Protein AF-A0A7W0HCZ6-F1 (afdb_monomer)

Structure (mmCIF, N/CA/C/O backbone):
data_AF-A0A7W0HCZ6-F1
#
_entry.id   AF-A0A7W0HCZ6-F1
#
loop_
_atom_site.group_PDB
_atom_site.id
_atom_site.type_symbol
_atom_site.label_atom_id
_atom_site.label_alt_id
_atom_site.label_comp_id
_atom_site.label_asym_id
_atom_site.label_entity_id
_atom_site.label_seq_id
_atom_site.pdbx_PDB_ins_code
_atom_site.Cartn_x
_atom_site.Cartn_y
_atom_site.Cartn_z
_atom_site.occupancy
_atom_site.B_iso_or_equiv
_atom_site.auth_seq_id
_atom_site.auth_comp_id
_atom_site.auth_asym_id
_atom_site.auth_atom_id
_atom_site.pdbx_PDB_model_num
ATOM 1 N N . MET A 1 1 ? 17.321 9.502 -27.040 1.00 42.31 1 MET A N 1
ATOM 2 C CA . MET A 1 1 ? 17.588 8.044 -27.118 1.00 42.31 1 MET A CA 1
ATOM 3 C C . MET A 1 1 ? 19.098 7.776 -27.078 1.00 42.31 1 MET A C 1
ATOM 5 O O . MET A 1 1 ? 19.641 7.247 -28.035 1.00 42.31 1 MET A O 1
ATOM 9 N N . SER A 1 2 ? 19.790 8.183 -26.001 1.00 40.88 2 SER A N 1
ATOM 10 C CA . SER A 1 2 ? 21.242 7.967 -25.818 1.00 40.88 2 SER A CA 1
ATOM 11 C C . SER A 1 2 ? 21.683 8.283 -24.376 1.00 40.88 2 SER A C 1
ATOM 13 O O . SER A 1 2 ? 22.538 9.139 -24.172 1.00 40.88 2 SER A O 1
ATOM 15 N N . SER A 1 3 ? 21.059 7.674 -23.358 1.00 39.03 3 SER A N 1
ATOM 16 C CA . SER A 1 3 ? 21.441 7.969 -21.956 1.00 39.03 3 SER A CA 1
ATOM 17 C C . SER A 1 3 ? 21.433 6.776 -20.998 1.00 39.03 3 SER A C 1
ATOM 19 O O . SER A 1 3 ? 21.813 6.938 -19.851 1.00 39.03 3 SER A O 1
ATOM 21 N N . ILE A 1 4 ? 21.046 5.570 -21.430 1.00 47.97 4 ILE A N 1
ATOM 22 C CA . ILE A 1 4 ? 20.960 4.411 -20.514 1.00 47.97 4 ILE A CA 1
ATOM 23 C C . ILE A 1 4 ? 22.283 3.618 -20.456 1.00 47.97 4 ILE A C 1
ATOM 25 O O . ILE A 1 4 ? 22.461 2.775 -19.585 1.00 47.97 4 ILE A O 1
ATOM 29 N N . ALA A 1 5 ? 23.230 3.866 -21.367 1.00 43.03 5 ALA A N 1
ATOM 30 C CA . ALA A 1 5 ? 24.306 2.908 -21.622 1.00 43.03 5 ALA A CA 1
ATOM 31 C C . ALA A 1 5 ? 25.689 3.217 -21.026 1.00 43.03 5 ALA A C 1
ATOM 33 O O . ALA A 1 5 ? 26.520 2.319 -21.111 1.00 43.03 5 ALA A O 1
ATOM 34 N N . GLU A 1 6 ? 25.984 4.390 -20.448 1.00 44.59 6 GLU A N 1
ATOM 35 C CA . GLU A 1 6 ? 27.409 4.730 -20.237 1.00 44.59 6 GLU A CA 1
ATOM 36 C C . GLU A 1 6 ? 27.907 5.117 -18.843 1.00 44.59 6 GLU A C 1
ATOM 38 O O . GLU A 1 6 ? 29.112 4.989 -18.658 1.00 44.59 6 GLU A O 1
ATOM 43 N N . GLU A 1 7 ? 27.095 5.464 -17.837 1.00 47.31 7 GLU A N 1
ATOM 44 C CA . GLU A 1 7 ? 27.713 6.066 -16.632 1.00 47.31 7 GLU A CA 1
ATOM 45 C C . GLU A 1 7 ? 27.710 5.246 -15.330 1.00 47.31 7 GLU A C 1
ATOM 47 O O . GLU A 1 7 ? 28.663 5.376 -14.569 1.00 47.31 7 GLU A O 1
ATOM 52 N N . GLU A 1 8 ? 26.764 4.332 -15.065 1.00 49.22 8 GLU A N 1
ATOM 53 C CA . GLU A 1 8 ? 26.675 3.762 -13.697 1.00 49.22 8 GLU A CA 1
ATOM 54 C C . GLU A 1 8 ? 27.028 2.276 -13.512 1.00 49.22 8 GLU A C 1
ATOM 56 O O . GLU A 1 8 ? 27.253 1.853 -12.381 1.00 49.22 8 GLU A O 1
ATOM 61 N N . THR A 1 9 ? 27.107 1.445 -14.562 1.00 52.31 9 THR A N 1
ATOM 62 C CA . THR A 1 9 ? 27.207 -0.025 -14.352 1.00 52.31 9 THR A CA 1
ATOM 63 C C . THR A 1 9 ? 28.337 -0.749 -15.080 1.00 52.31 9 THR A C 1
ATOM 65 O O . THR A 1 9 ? 28.453 -1.966 -14.934 1.00 52.31 9 THR A O 1
ATOM 68 N N . GLY A 1 10 ? 29.173 -0.060 -15.870 1.00 46.16 10 GLY A N 1
ATOM 69 C CA . GLY A 1 10 ? 30.312 -0.677 -16.578 1.00 46.16 10 GLY A CA 1
ATOM 70 C C . GLY A 1 10 ? 29.951 -1.881 -17.470 1.00 46.16 10 GLY A C 1
ATOM 71 O O . GLY A 1 10 ? 30.824 -2.650 -17.869 1.00 46.16 10 GLY A O 1
ATOM 72 N N . THR A 1 11 ? 28.665 -2.082 -17.768 1.00 55.28 11 THR A N 1
ATOM 73 C CA . THR A 1 11 ? 28.152 -3.260 -18.466 1.00 55.28 11 THR A CA 1
ATOM 74 C C . THR A 1 11 ? 27.873 -2.879 -19.913 1.00 55.28 11 THR A C 1
ATOM 76 O O . THR A 1 11 ? 26.892 -2.205 -20.215 1.00 55.28 11 THR A O 1
ATOM 79 N N . GLY A 1 12 ? 28.753 -3.291 -20.827 1.00 59.00 12 GLY A N 1
ATOM 80 C CA . GLY A 1 12 ? 28.615 -2.964 -22.247 1.00 59.00 12 GLY A CA 1
ATOM 81 C C . GLY A 1 12 ? 27.315 -3.503 -22.868 1.00 59.00 12 GLY A C 1
ATOM 82 O O . GLY A 1 12 ? 26.832 -4.575 -22.496 1.00 59.00 12 GLY A O 1
ATOM 83 N N . ARG A 1 13 ? 26.783 -2.794 -23.879 1.00 57.25 13 ARG A N 1
ATOM 84 C CA . ARG A 1 13 ? 25.570 -3.148 -24.663 1.00 57.25 13 ARG A CA 1
ATOM 85 C C . ARG A 1 13 ? 25.476 -4.632 -25.035 1.00 57.25 13 ARG A C 1
ATOM 87 O O . ARG A 1 13 ? 24.399 -5.213 -24.960 1.00 57.25 13 ARG A O 1
ATOM 94 N N . ALA A 1 14 ? 26.593 -5.244 -25.429 1.00 63.44 14 ALA A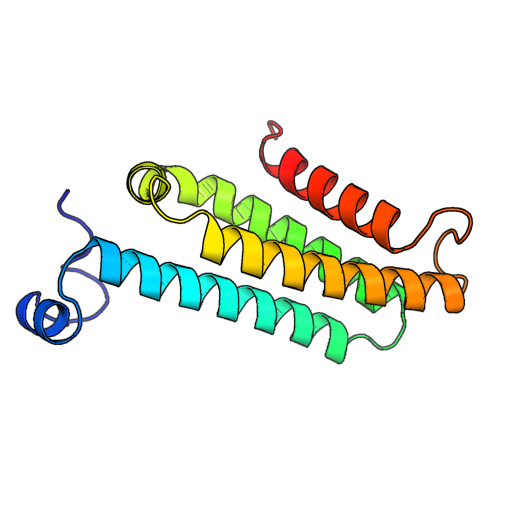 N 1
ATOM 95 C CA . ALA A 1 14 ? 26.646 -6.648 -25.837 1.00 63.44 14 ALA A CA 1
ATOM 96 C C . ALA A 1 14 ? 26.240 -7.617 -24.711 1.00 63.44 14 ALA A C 1
ATOM 98 O O . ALA A 1 14 ? 25.620 -8.645 -24.975 1.00 63.44 14 ALA A O 1
ATOM 99 N N . THR A 1 15 ? 26.536 -7.274 -23.456 1.00 70.00 15 THR A N 1
ATOM 100 C CA . THR A 1 15 ? 26.145 -8.070 -22.290 1.00 70.00 15 THR A CA 1
ATOM 101 C C . THR A 1 15 ? 24.652 -7.933 -22.007 1.00 70.00 15 THR A C 1
ATOM 103 O O . THR A 1 15 ? 24.015 -8.928 -21.685 1.00 70.00 15 THR A O 1
ATOM 106 N N . LEU A 1 16 ? 24.065 -6.744 -22.192 1.00 63.81 16 LEU A N 1
ATOM 107 C CA . LEU A 1 16 ? 22.617 -6.546 -22.044 1.00 63.81 16 LEU A CA 1
ATOM 108 C C . LEU A 1 16 ? 21.825 -7.332 -23.102 1.00 63.81 16 LEU A C 1
ATOM 110 O O . LEU A 1 16 ? 20.896 -8.052 -22.747 1.00 63.81 16 LEU A O 1
ATOM 114 N N . TYR A 1 17 ? 22.242 -7.299 -24.374 1.00 65.56 17 TYR A N 1
ATOM 115 C CA . TYR A 1 17 ? 21.579 -8.063 -25.446 1.00 65.56 17 TYR A CA 1
ATOM 116 C C . TYR A 1 17 ? 21.723 -9.587 -25.319 1.00 65.56 17 TYR A C 1
ATOM 118 O O . TYR A 1 17 ? 20.989 -10.331 -25.961 1.00 65.56 17 TYR A O 1
ATOM 126 N N . LYS A 1 18 ? 22.650 -10.077 -24.486 1.00 66.81 18 LYS A N 1
ATOM 127 C CA . LYS A 1 18 ? 22.763 -11.511 -24.187 1.00 66.81 18 LYS A CA 1
ATOM 128 C C . LYS A 1 18 ? 21.606 -12.017 -23.317 1.00 66.81 18 LYS A C 1
ATOM 130 O O . LYS A 1 18 ? 21.243 -13.184 -23.418 1.00 66.81 18 LYS A O 1
ATOM 135 N N . TYR A 1 19 ? 21.066 -11.160 -22.451 1.00 66.88 19 TYR A N 1
ATOM 136 C CA . TYR A 1 19 ? 20.016 -11.520 -21.492 1.00 66.88 19 TYR A CA 1
ATOM 137 C C . TYR A 1 19 ? 18.635 -10.998 -21.888 1.00 66.88 19 TYR A C 1
ATOM 139 O O . TYR A 1 19 ? 17.637 -11.485 -21.366 1.00 66.88 19 TYR A O 1
ATOM 147 N N . PHE A 1 20 ? 18.573 -10.041 -22.814 1.00 68.62 20 PHE A N 1
ATOM 148 C CA . PHE A 1 20 ? 17.330 -9.421 -23.249 1.00 68.62 20 PHE A CA 1
ATOM 149 C C . PHE A 1 20 ? 17.275 -9.337 -24.774 1.00 68.62 20 PHE A C 1
ATOM 151 O O . PHE A 1 20 ? 18.211 -8.851 -25.410 1.00 68.62 20 PHE A O 1
ATOM 158 N N . SER A 1 21 ? 16.160 -9.791 -25.351 1.00 72.19 21 SER A N 1
ATOM 159 C CA . SER A 1 21 ? 15.899 -9.768 -26.797 1.00 72.19 21 SER A CA 1
ATOM 160 C C . SER A 1 21 ? 15.787 -8.352 -27.362 1.00 72.19 21 SER A C 1
ATOM 162 O O . SER A 1 21 ? 16.098 -8.125 -28.530 1.00 72.19 21 SER A O 1
ATOM 164 N N . ASP A 1 22 ? 15.372 -7.394 -26.535 1.00 70.38 22 ASP A N 1
ATOM 165 C CA . ASP A 1 22 ? 15.059 -6.025 -26.928 1.00 70.38 22 ASP A CA 1
ATOM 166 C C . ASP A 1 22 ? 15.042 -5.086 -25.703 1.00 70.38 22 ASP A C 1
ATOM 168 O O . ASP A 1 22 ? 15.111 -5.508 -24.545 1.00 70.38 22 ASP A O 1
ATOM 172 N N . VAL A 1 23 ? 14.981 -3.778 -25.966 1.00 71.44 23 VAL A N 1
ATOM 173 C CA . VAL A 1 23 ? 14.950 -2.731 -24.930 1.00 71.44 23 VAL A CA 1
ATOM 174 C C . VAL A 1 23 ? 13.656 -2.780 -24.112 1.00 71.44 23 VAL A C 1
ATOM 176 O O . VAL A 1 23 ? 13.669 -2.440 -22.930 1.00 71.44 23 VAL A O 1
ATOM 179 N N . GLU A 1 24 ? 12.548 -3.229 -24.699 1.00 69.56 24 GLU A N 1
ATOM 180 C CA . GLU A 1 24 ? 11.260 -3.323 -24.005 1.00 69.56 24 GLU A CA 1
ATOM 181 C C . GLU A 1 24 ? 11.311 -4.379 -22.896 1.00 69.56 24 GLU A C 1
ATOM 183 O O . GLU A 1 24 ? 10.846 -4.124 -21.785 1.00 69.56 24 GLU A O 1
ATOM 188 N N . SER A 1 25 ? 11.978 -5.504 -23.151 1.00 73.31 25 SER A N 1
ATOM 189 C CA . SER A 1 25 ? 12.240 -6.579 -22.194 1.00 73.31 25 SER A CA 1
ATOM 190 C C . SER A 1 25 ? 13.115 -6.106 -21.027 1.00 73.31 25 SER A C 1
ATOM 192 O O . SER A 1 25 ? 12.862 -6.469 -19.878 1.00 73.31 25 SER A O 1
ATOM 194 N N . ILE A 1 26 ? 14.100 -5.236 -21.291 1.00 73.81 26 ILE A N 1
ATOM 195 C CA . ILE A 1 26 ? 14.919 -4.599 -20.242 1.00 73.81 26 ILE A CA 1
ATOM 196 C C . ILE A 1 26 ? 14.047 -3.697 -19.361 1.00 73.81 26 ILE A C 1
ATOM 198 O O . ILE A 1 26 ? 14.106 -3.777 -18.134 1.00 73.81 26 ILE A O 1
ATOM 202 N N . LEU A 1 27 ? 13.221 -2.848 -19.978 1.00 72.06 27 LEU A N 1
ATOM 203 C CA . LEU A 1 27 ? 12.343 -1.925 -19.257 1.00 72.06 27 LEU A CA 1
ATOM 204 C C . LEU 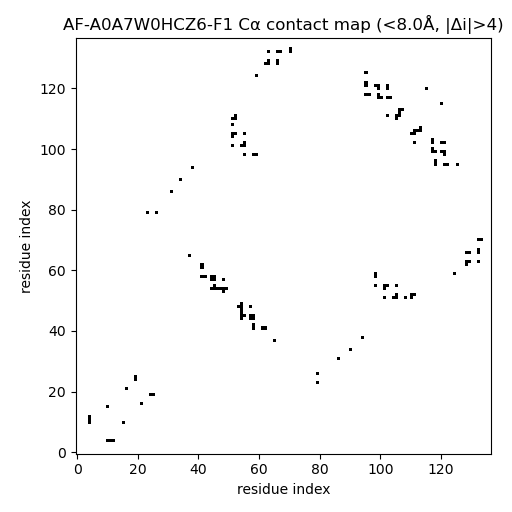A 1 27 ? 11.264 -2.666 -18.458 1.00 72.06 27 LEU A C 1
ATOM 206 O O . LEU A 1 27 ? 10.949 -2.249 -17.346 1.00 72.06 27 LEU A O 1
ATOM 210 N N . ALA A 1 28 ? 10.721 -3.765 -18.985 1.00 70.81 28 ALA A N 1
ATOM 211 C CA . ALA A 1 28 ? 9.751 -4.604 -18.286 1.00 70.81 28 ALA A CA 1
ATOM 212 C C . ALA A 1 28 ? 10.368 -5.276 -17.051 1.00 70.81 28 ALA A C 1
ATOM 214 O O . ALA A 1 28 ? 9.810 -5.170 -15.961 1.00 70.81 28 ALA A O 1
ATOM 215 N N . ALA A 1 29 ? 11.547 -5.890 -17.190 1.00 76.12 29 ALA A N 1
ATOM 216 C CA . ALA A 1 29 ? 12.247 -6.514 -16.067 1.00 76.12 29 ALA A CA 1
ATOM 217 C C . ALA A 1 29 ? 12.674 -5.489 -15.003 1.00 76.12 29 ALA A C 1
ATOM 219 O O . ALA A 1 29 ? 12.594 -5.752 -13.800 1.00 76.12 29 ALA A O 1
ATOM 220 N N . TRP A 1 30 ? 13.103 -4.296 -15.427 1.00 76.88 30 TRP A N 1
ATOM 221 C CA . TRP A 1 30 ? 13.391 -3.202 -14.505 1.00 76.88 30 TRP A CA 1
ATOM 222 C C . TRP A 1 30 ? 12.127 -2.746 -13.764 1.00 76.88 30 TRP A C 1
ATOM 224 O O . TRP A 1 30 ? 12.158 -2.638 -12.540 1.00 76.88 30 TRP A O 1
ATOM 234 N N . HIS A 1 31 ? 11.007 -2.562 -14.468 1.00 73.38 31 HIS A N 1
ATOM 235 C CA . HIS A 1 31 ? 9.731 -2.162 -13.872 1.00 73.38 31 HIS A CA 1
ATOM 236 C C . HIS A 1 31 ? 9.194 -3.207 -12.881 1.00 73.38 31 HIS A C 1
ATOM 238 O O . HIS A 1 31 ? 8.803 -2.859 -11.768 1.00 73.38 31 HIS A O 1
ATOM 244 N N . GLU A 1 32 ? 9.247 -4.496 -13.227 1.00 75.88 32 GLU A N 1
ATOM 245 C CA . GLU A 1 32 ? 8.881 -5.591 -12.320 1.00 75.88 32 GLU A CA 1
ATOM 246 C C . GLU A 1 32 ? 9.737 -5.568 -11.046 1.00 75.88 32 GLU A C 1
ATOM 248 O O . GLU A 1 32 ? 9.222 -5.682 -9.930 1.00 75.88 32 GLU A O 1
ATOM 253 N N . ARG A 1 33 ? 11.047 -5.337 -11.192 1.00 80.75 33 ARG A N 1
ATOM 254 C CA . ARG A 1 33 ? 11.951 -5.185 -10.050 1.00 80.75 33 ARG A CA 1
ATOM 255 C C . ARG A 1 33 ? 11.600 -3.968 -9.193 1.00 80.75 33 ARG A C 1
ATOM 257 O O . ARG A 1 33 ? 11.665 -4.090 -7.969 1.00 80.75 33 ARG A O 1
ATOM 264 N N . GLN A 1 34 ? 11.234 -2.832 -9.793 1.00 79.75 34 GLN A N 1
ATOM 265 C CA . GLN A 1 34 ? 10.791 -1.643 -9.051 1.00 79.75 34 GLN A CA 1
ATOM 266 C C . GLN A 1 34 ? 9.510 -1.926 -8.260 1.00 79.75 34 GLN A C 1
ATOM 268 O O . GLN A 1 34 ? 9.468 -1.673 -7.057 1.00 79.75 34 GLN A O 1
ATOM 273 N N . ILE A 1 35 ? 8.503 -2.550 -8.881 1.00 80.00 35 ILE A N 1
ATOM 274 C CA . ILE A 1 35 ? 7.270 -2.960 -8.189 1.00 80.00 35 ILE A CA 1
ATOM 275 C C . ILE A 1 35 ? 7.598 -3.883 -7.007 1.00 80.00 35 ILE A C 1
ATOM 277 O O . ILE A 1 35 ? 7.117 -3.666 -5.895 1.00 80.00 35 ILE A O 1
ATOM 281 N N . ALA A 1 36 ? 8.452 -4.888 -7.215 1.00 84.38 36 ALA A N 1
ATOM 282 C CA . ALA A 1 36 ? 8.842 -5.817 -6.158 1.00 84.38 36 ALA A CA 1
ATOM 283 C C . ALA A 1 36 ? 9.608 -5.132 -5.009 1.00 84.38 36 ALA A C 1
ATOM 285 O O . ALA A 1 36 ? 9.475 -5.539 -3.855 1.00 84.38 36 ALA A O 1
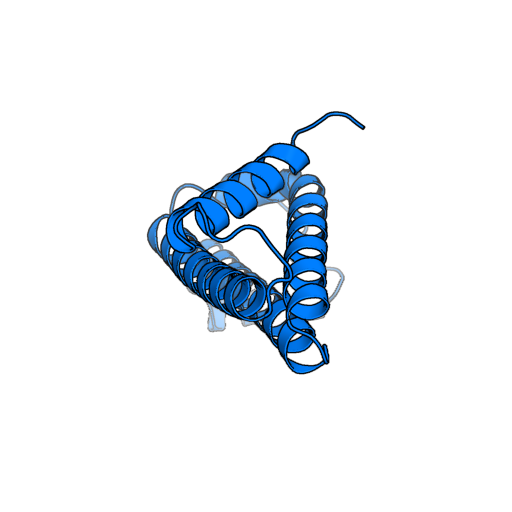ATOM 286 N N . LEU A 1 37 ? 10.417 -4.108 -5.302 1.00 88.38 37 LEU A N 1
ATOM 287 C CA . LEU A 1 37 ? 11.108 -3.308 -4.287 1.00 88.38 37 LEU A CA 1
ATOM 288 C C . LEU A 1 37 ? 10.115 -2.522 -3.429 1.00 88.38 37 LEU A C 1
ATOM 290 O O . LEU A 1 37 ? 10.162 -2.645 -2.206 1.00 88.38 37 LEU A O 1
ATOM 294 N N . HIS A 1 38 ? 9.188 -1.801 -4.058 1.00 89.12 38 HIS A N 1
ATOM 295 C CA . HIS A 1 38 ? 8.158 -1.037 -3.354 1.00 89.12 38 HIS A CA 1
ATOM 296 C C . HIS A 1 38 ? 7.243 -1.927 -2.513 1.00 89.12 38 HIS A C 1
ATOM 298 O O . HIS A 1 38 ? 6.951 -1.608 -1.363 1.00 89.12 38 HIS A O 1
ATOM 304 N N . LEU A 1 39 ? 6.836 -3.089 -3.033 1.00 88.88 39 LEU A N 1
ATOM 305 C CA . LEU A 1 39 ? 6.047 -4.045 -2.255 1.00 88.88 39 LEU A CA 1
ATOM 306 C C . LEU A 1 39 ? 6.805 -4.531 -1.014 1.00 88.88 39 LEU A C 1
ATOM 308 O O . LEU A 1 39 ? 6.226 -4.553 0.070 1.00 88.88 39 LEU A O 1
ATOM 312 N N . ARG A 1 40 ? 8.098 -4.863 -1.144 1.00 91.81 40 ARG A N 1
ATOM 313 C CA . ARG A 1 40 ? 8.929 -5.267 0.003 1.00 91.81 40 ARG A CA 1
ATOM 314 C C . ARG A 1 40 ? 9.069 -4.163 1.044 1.00 91.81 40 ARG A C 1
ATOM 316 O O . ARG A 1 40 ? 9.024 -4.454 2.238 1.00 91.81 40 ARG A O 1
ATOM 323 N N . GLU A 1 41 ? 9.256 -2.924 0.603 1.00 92.44 41 GLU A N 1
ATOM 324 C CA . GLU A 1 41 ? 9.335 -1.760 1.484 1.00 92.44 41 GLU A CA 1
ATOM 325 C C . GLU A 1 41 ? 8.056 -1.623 2.318 1.00 92.44 41 GLU A C 1
ATOM 327 O O . GLU A 1 41 ? 8.123 -1.590 3.548 1.00 92.44 41 GLU A O 1
ATOM 332 N N . LEU A 1 42 ? 6.894 -1.662 1.664 1.00 93.81 42 LEU A N 1
ATOM 333 C CA . LEU A 1 42 ? 5.591 -1.525 2.315 1.00 93.81 42 LEU A CA 1
ATOM 334 C C . LEU A 1 42 ? 5.297 -2.680 3.278 1.00 93.81 42 LEU A C 1
ATOM 336 O O . LEU A 1 42 ? 4.875 -2.442 4.410 1.00 93.81 42 LEU A O 1
ATOM 340 N N . THR A 1 43 ? 5.588 -3.926 2.891 1.00 93.06 43 THR A N 1
ATOM 341 C CA . THR A 1 43 ? 5.464 -5.065 3.816 1.00 93.06 43 THR A CA 1
ATOM 342 C C . THR A 1 43 ? 6.430 -4.951 4.991 1.00 93.06 43 THR A C 1
ATOM 344 O O . THR A 1 43 ? 6.062 -5.262 6.116 1.00 93.06 43 THR A O 1
ATOM 347 N N . GLY A 1 44 ? 7.641 -4.435 4.765 1.00 94.44 44 GLY A N 1
ATOM 348 C CA . GLY A 1 44 ? 8.609 -4.211 5.834 1.00 94.44 44 GLY A CA 1
ATOM 349 C C . GLY A 1 44 ? 8.170 -3.127 6.819 1.00 94.44 44 GLY A C 1
ATOM 350 O O . GLY A 1 44 ? 8.509 -3.206 7.996 1.00 94.44 44 GLY A O 1
ATOM 351 N N . ILE A 1 45 ? 7.430 -2.109 6.374 1.00 94.69 45 ILE A N 1
ATOM 352 C CA . ILE A 1 45 ? 6.837 -1.098 7.264 1.00 94.69 45 ILE A CA 1
ATOM 353 C C . ILE A 1 45 ? 5.731 -1.729 8.110 1.00 94.69 45 ILE A C 1
ATOM 355 O O . ILE A 1 45 ? 5.763 -1.603 9.334 1.00 94.69 45 ILE A O 1
ATOM 359 N N . ARG A 1 46 ? 4.821 -2.483 7.478 1.00 93.38 46 ARG A N 1
ATOM 360 C CA . ARG A 1 46 ? 3.785 -3.250 8.185 1.00 93.38 46 ARG A CA 1
ATOM 361 C C . ARG A 1 46 ? 4.388 -4.138 9.274 1.00 93.38 46 ARG A C 1
ATOM 363 O O . ARG A 1 46 ? 3.895 -4.139 10.395 1.00 93.38 46 ARG A O 1
ATOM 370 N N . ASP A 1 47 ? 5.432 -4.894 8.945 1.00 93.88 47 ASP A N 1
ATOM 371 C CA . ASP A 1 47 ? 5.984 -5.916 9.842 1.00 93.88 47 ASP A CA 1
ATOM 372 C C . ASP A 1 47 ? 6.740 -5.323 11.045 1.00 93.88 47 ASP A C 1
ATOM 374 O O . ASP A 1 47 ? 6.949 -6.019 12.037 1.00 93.88 47 ASP A O 1
ATOM 378 N N . ARG A 1 48 ? 7.151 -4.049 10.979 1.00 93.38 48 ARG A N 1
ATOM 379 C CA . ARG A 1 48 ? 7.854 -3.359 12.076 1.00 93.38 48 ARG A CA 1
ATOM 380 C C . ARG A 1 48 ? 6.924 -2.625 13.037 1.00 93.38 48 ARG A C 1
ATOM 382 O O . ARG A 1 48 ? 7.278 -2.491 14.204 1.00 93.38 48 ARG A O 1
ATOM 389 N N . ALA A 1 49 ? 5.788 -2.126 12.555 1.00 92.56 49 ALA A N 1
ATOM 390 C CA . ALA A 1 49 ? 4.870 -1.343 13.375 1.00 92.56 49 ALA A CA 1
ATOM 391 C C . ALA A 1 49 ? 4.128 -2.221 14.397 1.00 92.56 49 ALA A C 1
ATOM 393 O O . ALA A 1 49 ? 3.765 -3.379 14.129 1.00 92.56 49 ALA A O 1
ATOM 394 N N . VAL A 1 50 ? 3.931 -1.672 15.596 1.00 90.00 50 VAL A N 1
ATOM 395 C CA . VAL A 1 50 ? 3.490 -2.447 16.766 1.00 90.00 50 VAL A CA 1
ATOM 396 C C . VAL A 1 50 ? 1.970 -2.473 16.866 1.00 90.00 50 VAL A C 1
ATOM 398 O O . VAL A 1 50 ? 1.402 -3.525 17.167 1.00 90.00 50 VAL A O 1
ATOM 401 N N . ASP A 1 51 ? 1.308 -1.359 16.559 1.00 93.94 51 ASP A N 1
ATOM 402 C CA . ASP A 1 51 ? -0.149 -1.248 16.585 1.00 93.94 51 ASP A CA 1
ATOM 403 C C . ASP A 1 51 ? -0.771 -1.133 15.181 1.00 93.94 51 ASP A C 1
ATOM 405 O O . ASP A 1 51 ? -0.122 -0.783 14.193 1.00 93.94 51 ASP A O 1
ATOM 409 N N . ALA A 1 52 ? -2.057 -1.483 15.077 1.00 94.25 52 ALA A N 1
ATOM 410 C CA . ALA A 1 52 ? -2.766 -1.557 13.798 1.00 94.25 52 ALA A CA 1
ATOM 411 C C . ALA A 1 52 ? -2.921 -0.189 13.113 1.00 94.25 52 ALA A C 1
ATOM 413 O O . ALA A 1 52 ? -2.975 -0.116 11.884 1.00 94.25 52 ALA A O 1
ATOM 414 N N . ARG A 1 53 ? -2.970 0.896 13.894 1.00 93.56 53 ARG A N 1
ATOM 415 C CA . ARG A 1 53 ? -3.082 2.254 13.368 1.00 93.56 53 ARG A CA 1
ATOM 416 C C . ARG A 1 53 ? -1.765 2.691 12.744 1.00 93.56 53 ARG A C 1
ATOM 418 O O . ARG A 1 53 ? -1.760 3.127 11.598 1.00 93.56 53 ARG A O 1
ATOM 425 N N . GLU A 1 54 ? -0.666 2.517 13.470 1.00 95.06 54 GLU A N 1
ATOM 426 C CA . GLU A 1 54 ? 0.689 2.825 13.017 1.00 95.06 54 GLU A CA 1
ATOM 427 C C . GLU A 1 54 ? 1.032 2.042 11.743 1.00 95.06 54 GLU A C 1
ATOM 429 O O . GLU A 1 54 ? 1.563 2.610 10.787 1.00 95.06 54 GLU A O 1
ATOM 434 N N . ARG A 1 55 ? 0.655 0.756 11.677 1.00 95.75 55 ARG A N 1
ATOM 435 C CA . ARG A 1 55 ? 0.809 -0.061 10.461 1.00 95.75 55 ARG A CA 1
ATOM 436 C C . ARG A 1 55 ? 0.101 0.556 9.262 1.00 95.75 55 ARG A C 1
ATOM 438 O O . ARG A 1 55 ? 0.709 0.691 8.200 1.00 95.75 55 ARG A O 1
ATOM 445 N N . LEU A 1 56 ? -1.174 0.914 9.418 1.00 96.50 56 LEU A N 1
ATOM 446 C CA . LEU A 1 56 ? -1.976 1.487 8.339 1.00 96.50 56 LEU A CA 1
ATOM 447 C C . LEU A 1 56 ? -1.436 2.859 7.908 1.00 96.50 56 LEU A C 1
ATOM 449 O O . LEU A 1 56 ? -1.213 3.082 6.718 1.00 96.50 56 LEU A O 1
ATOM 453 N N . GLU A 1 57 ? -1.186 3.758 8.861 1.00 96.00 57 GLU A N 1
ATOM 454 C CA . GLU A 1 57 ? -0.654 5.099 8.595 1.00 96.00 57 GLU A CA 1
ATOM 455 C C . GLU A 1 57 ? 0.725 5.036 7.923 1.00 96.00 57 GLU A C 1
ATOM 457 O O . GLU A 1 57 ? 0.958 5.726 6.926 1.00 96.00 57 GLU A O 1
ATOM 462 N N . GLY A 1 58 ? 1.623 4.176 8.409 1.00 96.56 58 GLY A N 1
ATOM 463 C CA . GLY A 1 58 ? 2.965 4.006 7.855 1.00 96.56 58 GLY A CA 1
ATOM 464 C C . GLY A 1 58 ? 2.946 3.500 6.413 1.00 96.56 58 GLY A C 1
ATOM 465 O O . GLY A 1 58 ? 3.634 4.051 5.552 1.00 96.56 58 GLY A O 1
ATOM 466 N N . VAL A 1 59 ? 2.122 2.489 6.122 1.00 96.69 59 VAL A N 1
ATOM 467 C CA . VAL A 1 59 ? 1.985 1.936 4.765 1.00 96.69 59 VAL A CA 1
ATOM 468 C C . VAL A 1 59 ? 1.388 2.966 3.804 1.00 96.69 59 VAL A C 1
ATOM 470 O O . VAL A 1 59 ? 1.923 3.154 2.711 1.00 96.69 59 VAL A O 1
ATOM 473 N N . LEU A 1 60 ? 0.328 3.678 4.201 1.00 96.06 60 LEU A N 1
ATOM 474 C CA . LEU A 1 60 ? -0.283 4.716 3.361 1.00 96.06 60 LEU A CA 1
ATOM 475 C C . LEU A 1 60 ? 0.668 5.897 3.114 1.00 96.06 60 LEU A C 1
ATOM 477 O O . LEU A 1 60 ? 0.737 6.406 1.995 1.00 96.06 60 LEU A O 1
ATOM 481 N N . SER A 1 61 ? 1.444 6.298 4.123 1.00 95.12 61 SER A N 1
ATOM 482 C CA . SER A 1 61 ? 2.426 7.384 4.004 1.00 95.12 61 SER A CA 1
ATOM 483 C C . SER A 1 61 ? 3.564 7.021 3.051 1.00 95.12 61 SER A C 1
ATOM 485 O O . SER A 1 61 ? 3.929 7.811 2.178 1.00 95.12 61 SER A O 1
ATOM 487 N N . ALA A 1 62 ? 4.100 5.805 3.166 1.00 94.38 62 ALA A N 1
ATOM 488 C CA . ALA A 1 62 ? 5.124 5.321 2.250 1.00 94.38 62 ALA A CA 1
ATOM 489 C C . ALA A 1 62 ? 4.587 5.168 0.822 1.00 94.38 62 ALA A C 1
ATOM 491 O O . ALA A 1 62 ? 5.251 5.582 -0.126 1.00 94.38 62 ALA A O 1
ATOM 492 N N . TYR A 1 63 ? 3.357 4.671 0.655 1.00 92.62 63 TYR A N 1
ATOM 493 C CA . TYR A 1 63 ? 2.70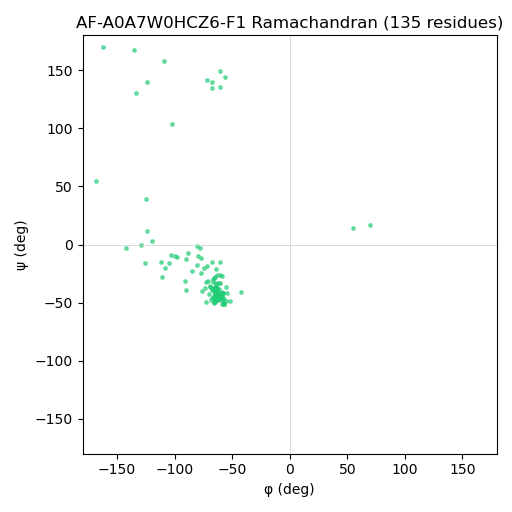7 4.624 -0.654 1.00 92.62 63 TYR A CA 1
ATOM 494 C C . TYR A 1 63 ? 2.573 6.023 -1.276 1.00 92.62 63 TYR A C 1
ATOM 496 O O . TYR A 1 63 ? 2.904 6.205 -2.446 1.00 92.62 63 TYR A O 1
ATOM 504 N N . ALA A 1 64 ? 2.158 7.027 -0.499 1.00 92.12 64 ALA A N 1
ATOM 505 C CA . ALA A 1 64 ? 2.078 8.412 -0.961 1.00 92.12 64 ALA A CA 1
ATOM 506 C C . ALA A 1 64 ? 3.448 8.960 -1.405 1.00 92.12 64 ALA A C 1
ATOM 508 O O . ALA A 1 64 ? 3.549 9.588 -2.459 1.00 92.12 64 ALA A O 1
ATOM 509 N N . SER A 1 65 ? 4.508 8.673 -0.641 1.00 90.25 65 SER A N 1
ATOM 510 C CA . SER A 1 65 ? 5.888 9.050 -0.980 1.00 90.25 65 SER A CA 1
ATOM 511 C C . SER A 1 65 ? 6.353 8.414 -2.295 1.00 90.25 65 SER A C 1
ATOM 513 O O . SER A 1 65 ? 6.860 9.102 -3.182 1.00 90.25 65 SER A O 1
ATOM 515 N N . ILE A 1 66 ? 6.086 7.115 -2.477 1.00 87.31 66 ILE A N 1
ATOM 516 C CA . ILE A 1 66 ? 6.378 6.398 -3.725 1.00 87.31 66 ILE A CA 1
ATOM 517 C C . ILE A 1 66 ? 5.646 7.059 -4.900 1.00 87.31 66 ILE A C 1
ATOM 519 O O . ILE A 1 66 ? 6.266 7.351 -5.920 1.00 87.31 66 ILE A O 1
ATOM 523 N N . GLN A 1 67 ? 4.351 7.358 -4.756 1.00 85.25 67 GLN A N 1
ATOM 524 C CA . GLN A 1 67 ? 3.573 8.027 -5.804 1.00 85.25 67 GLN A CA 1
ATOM 525 C C . GLN A 1 67 ? 4.117 9.419 -6.148 1.00 85.25 67 GLN A C 1
ATOM 527 O O . GLN A 1 67 ? 4.165 9.794 -7.321 1.00 85.25 67 GLN A O 1
ATOM 532 N N . HIS A 1 68 ? 4.572 10.166 -5.143 1.00 84.12 68 HIS A N 1
ATOM 533 C CA . HIS A 1 68 ? 5.204 11.465 -5.337 1.00 84.12 68 HIS A CA 1
ATOM 534 C C . HIS A 1 68 ? 6.537 11.360 -6.097 1.00 84.12 68 HIS A C 1
ATOM 536 O O . HIS A 1 68 ? 6.791 12.153 -7.001 1.00 84.12 68 HIS A O 1
ATOM 542 N N . HIS A 1 69 ? 7.371 10.361 -5.795 1.00 81.62 69 HIS A N 1
ATOM 543 C CA . HIS A 1 69 ? 8.625 10.123 -6.520 1.00 81.62 69 HIS A CA 1
ATOM 544 C C . HIS A 1 69 ? 8.397 9.623 -7.953 1.00 81.62 69 HIS A C 1
ATOM 546 O O . HIS A 1 69 ? 9.120 10.009 -8.867 1.00 81.62 69 HIS A O 1
ATOM 552 N N . LEU A 1 70 ? 7.368 8.807 -8.192 1.00 76.69 70 LEU A N 1
ATOM 553 C CA . LEU A 1 70 ? 7.024 8.377 -9.551 1.00 76.69 70 LEU A CA 1
ATOM 554 C C . LEU A 1 70 ? 6.590 9.560 -10.430 1.00 76.69 70 LEU A C 1
ATOM 556 O O . LEU A 1 70 ? 6.928 9.603 -11.613 1.00 76.69 70 LEU A O 1
ATOM 560 N N . ARG A 1 71 ? 5.935 10.575 -9.844 1.00 72.12 71 ARG A N 1
ATOM 561 C CA . ARG A 1 71 ? 5.590 11.823 -10.542 1.00 72.12 71 ARG A CA 1
ATOM 562 C C . ARG A 1 71 ? 6.813 12.496 -11.176 1.00 72.12 71 ARG A C 1
ATOM 564 O O . ARG A 1 71 ? 6.718 12.973 -12.304 1.00 72.12 71 ARG A O 1
ATOM 571 N N . SER A 1 72 ? 7.954 12.536 -10.484 1.00 65.69 72 SER A N 1
ATOM 572 C CA . SER A 1 72 ? 9.177 13.158 -11.014 1.00 65.69 72 SER A CA 1
ATOM 573 C C . SER A 1 72 ? 9.894 12.283 -12.052 1.00 65.69 72 SER A C 1
ATOM 575 O O . SER A 1 72 ? 10.563 12.815 -12.936 1.00 65.69 72 SER A O 1
ATOM 577 N N . ALA A 1 73 ? 9.702 10.960 -12.010 1.00 65.06 73 ALA A N 1
ATOM 578 C CA . ALA A 1 73 ? 10.286 10.002 -12.954 1.00 65.06 73 ALA A CA 1
ATOM 579 C C . ALA A 1 73 ? 9.536 9.899 -14.306 1.00 65.06 73 ALA A C 1
ATOM 581 O O . ALA A 1 73 ? 10.106 9.433 -15.302 1.00 65.06 73 ALA A O 1
ATOM 582 N N . HIS A 1 74 ? 8.283 10.372 -14.373 1.00 56.88 74 HIS A N 1
ATOM 583 C CA . HIS A 1 74 ? 7.381 10.227 -15.528 1.00 56.88 74 HIS A CA 1
ATOM 584 C C . HIS A 1 74 ? 7.861 10.863 -16.848 1.00 56.88 74 HIS A C 1
ATOM 586 O O . HIS A 1 74 ? 7.355 10.488 -17.908 1.00 56.88 74 HIS A O 1
ATOM 592 N N . ALA A 1 75 ? 8.868 11.745 -16.841 1.00 50.28 75 ALA A N 1
ATOM 593 C CA . ALA A 1 75 ? 9.446 12.294 -18.075 1.00 50.28 75 ALA A CA 1
ATOM 594 C C . ALA A 1 75 ? 10.133 11.225 -18.955 1.00 50.28 75 ALA A C 1
ATOM 596 O O . ALA A 1 75 ? 10.283 11.416 -20.161 1.00 50.28 75 ALA A O 1
ATOM 597 N N . THR A 1 76 ? 10.522 10.088 -18.369 1.00 52.91 76 THR A N 1
ATOM 598 C CA . THR A 1 76 ? 11.349 9.058 -19.024 1.00 52.91 76 THR A CA 1
ATOM 599 C C . THR A 1 76 ? 10.584 7.773 -19.375 1.00 52.91 76 THR A C 1
ATOM 601 O O . THR A 1 76 ? 11.014 7.029 -20.253 1.00 52.91 76 THR A O 1
ATOM 604 N N . GLU A 1 77 ? 9.434 7.512 -18.741 1.00 54.38 77 GLU A N 1
ATOM 605 C CA . GLU A 1 77 ? 8.684 6.243 -18.847 1.00 54.38 77 GLU A CA 1
ATOM 606 C C . GLU A 1 77 ? 7.508 6.254 -19.839 1.00 54.38 77 GLU A C 1
ATOM 608 O O . GLU A 1 77 ? 6.974 5.191 -20.167 1.00 54.38 77 GLU A O 1
ATOM 613 N N . LEU A 1 78 ? 7.107 7.423 -20.355 1.00 51.94 78 LEU A N 1
ATOM 614 C CA . LEU A 1 78 ? 5.914 7.569 -21.204 1.00 51.94 78 LEU A CA 1
ATOM 615 C C . LEU A 1 78 ? 5.968 6.707 -22.486 1.00 51.94 78 LEU A C 1
ATOM 617 O O . LEU A 1 78 ? 4.934 6.258 -22.973 1.00 51.94 78 LEU A O 1
ATOM 621 N N . ALA A 1 79 ? 7.167 6.397 -22.990 1.00 44.91 79 ALA A N 1
ATOM 622 C CA . ALA A 1 79 ? 7.365 5.519 -24.148 1.00 44.91 79 ALA A CA 1
ATOM 623 C C . ALA A 1 79 ? 7.151 4.021 -23.843 1.00 44.91 79 ALA A C 1
ATOM 625 O O . ALA A 1 79 ? 6.911 3.235 -24.753 1.00 44.91 79 ALA A O 1
ATOM 626 N N . ALA A 1 80 ? 7.217 3.614 -22.574 1.00 51.97 80 ALA A N 1
ATOM 627 C CA . ALA A 1 80 ? 7.177 2.213 -22.157 1.00 51.97 80 ALA A CA 1
ATOM 628 C C . ALA A 1 80 ? 5.779 1.768 -21.669 1.00 51.97 80 ALA A C 1
ATOM 630 O O . ALA A 1 80 ? 5.526 0.580 -21.463 1.00 51.97 80 ALA A O 1
ATOM 631 N N . HIS A 1 81 ? 4.858 2.720 -21.493 1.00 54.44 81 HIS A N 1
ATOM 632 C CA . HIS A 1 81 ? 3.533 2.504 -20.907 1.00 54.44 81 HIS A CA 1
ATOM 633 C C . HIS A 1 81 ? 2.501 1.842 -21.835 1.00 54.44 81 HIS A C 1
ATOM 635 O O . HIS A 1 81 ? 1.462 1.397 -21.354 1.00 54.44 81 HIS A O 1
ATOM 641 N N . ILE A 1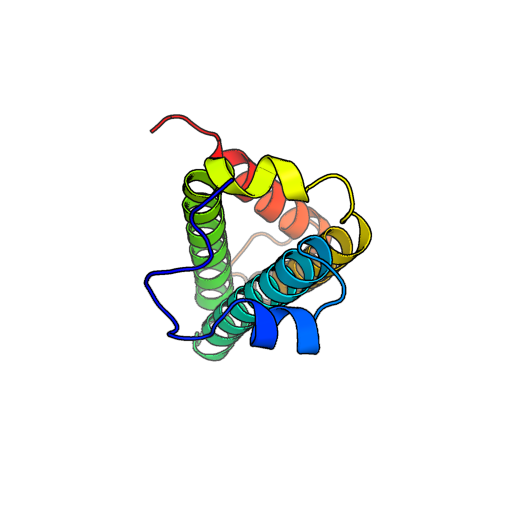 82 ? 2.769 1.727 -23.138 1.00 52.00 82 ILE A N 1
ATOM 642 C CA . ILE A 1 82 ? 1.756 1.314 -24.125 1.00 52.00 82 ILE A CA 1
ATOM 643 C C . ILE A 1 82 ? 1.527 -0.219 -24.156 1.00 52.00 82 ILE A C 1
ATOM 645 O O . ILE A 1 82 ? 0.548 -0.671 -24.743 1.00 52.00 82 ILE A O 1
ATOM 649 N N . HIS A 1 83 ? 2.351 -1.047 -23.492 1.00 51.25 83 HIS A N 1
ATOM 650 C CA . HIS A 1 83 ? 2.266 -2.526 -23.585 1.00 51.25 83 HIS A CA 1
ATOM 651 C C . HIS A 1 83 ? 2.089 -3.298 -22.255 1.00 51.25 83 HIS A C 1
ATOM 653 O O . HIS A 1 83 ? 2.215 -4.518 -22.244 1.00 51.25 83 HIS A O 1
ATOM 659 N N . ARG A 1 84 ? 1.787 -2.649 -21.117 1.00 60.00 84 ARG A N 1
ATOM 660 C CA . ARG A 1 84 ? 1.925 -3.286 -19.777 1.00 60.00 84 ARG A CA 1
ATOM 661 C C . ARG A 1 84 ? 0.678 -3.300 -18.879 1.00 60.00 84 ARG A C 1
ATOM 663 O O . ARG A 1 84 ? 0.792 -3.141 -17.666 1.00 60.00 84 ARG A O 1
ATOM 670 N N . GLY A 1 85 ? -0.510 -3.522 -19.441 1.00 60.44 85 GLY A N 1
ATOM 671 C CA . GLY A 1 85 ? -1.761 -3.586 -18.665 1.00 60.44 85 GLY A CA 1
ATOM 672 C C . GLY A 1 85 ? -1.764 -4.653 -17.557 1.00 60.44 85 GLY A C 1
ATOM 673 O O . GLY A 1 85 ? -2.183 -4.375 -16.434 1.00 60.44 85 GL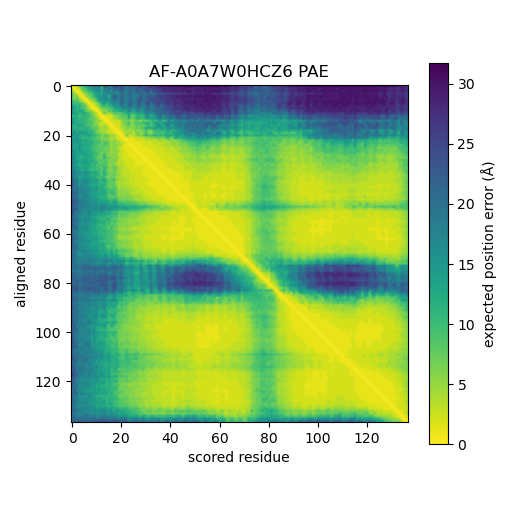Y A O 1
ATOM 674 N N . ASP A 1 86 ? -1.228 -5.847 -17.827 1.00 63.03 86 ASP A N 1
ATOM 675 C CA . ASP A 1 86 ? -1.384 -7.000 -16.924 1.00 63.03 86 ASP A CA 1
ATOM 676 C C . ASP A 1 86 ? -0.501 -6.941 -15.670 1.00 63.03 86 ASP A C 1
ATOM 678 O O . ASP A 1 86 ? -0.955 -7.265 -14.569 1.00 63.03 86 ASP A O 1
ATOM 682 N N . GLN A 1 87 ? 0.749 -6.490 -15.809 1.00 64.81 87 GLN A N 1
ATOM 683 C CA . GLN A 1 87 ? 1.690 -6.362 -14.688 1.00 64.81 87 GLN A CA 1
ATOM 684 C C . GLN A 1 87 ? 1.276 -5.233 -13.738 1.00 64.81 87 GLN A C 1
ATOM 686 O O . GLN A 1 87 ? 1.271 -5.409 -12.518 1.00 64.81 87 GLN A O 1
ATOM 691 N N . VAL A 1 88 ? 0.849 -4.100 -14.302 1.00 67.06 88 VAL A N 1
ATOM 692 C CA . VAL A 1 88 ? 0.316 -2.968 -13.534 1.00 67.06 88 VAL A CA 1
ATOM 693 C C . VAL A 1 88 ? -0.955 -3.386 -12.795 1.00 67.06 88 VAL A C 1
ATOM 695 O O . VAL A 1 88 ? -1.096 -3.113 -11.602 1.00 67.06 88 VAL A O 1
ATOM 698 N N . ALA A 1 89 ? -1.845 -4.128 -13.459 1.00 71.56 89 ALA A N 1
ATOM 699 C CA . ALA A 1 89 ? -3.056 -4.642 -12.833 1.00 71.56 89 ALA A CA 1
ATOM 700 C C . ALA A 1 89 ? -2.757 -5.646 -11.704 1.00 71.56 89 ALA A C 1
ATOM 702 O O . ALA A 1 89 ? -3.456 -5.653 -10.692 1.00 71.56 89 ALA A O 1
ATOM 703 N N . HIS A 1 90 ? -1.721 -6.482 -11.834 1.00 76.88 90 HIS A N 1
ATOM 704 C CA . HIS A 1 90 ? -1.313 -7.392 -10.761 1.00 76.88 90 HIS A CA 1
ATOM 705 C C . HIS A 1 90 ? -0.792 -6.640 -9.530 1.00 76.88 90 HIS A C 1
ATOM 707 O O . HIS A 1 90 ? -1.274 -6.891 -8.425 1.00 76.88 90 HIS A O 1
ATOM 713 N N . GLY A 1 91 ? 0.125 -5.684 -9.712 1.00 78.25 91 GLY A N 1
ATOM 714 C CA . GLY A 1 91 ? 0.650 -4.872 -8.610 1.00 78.25 91 GLY A CA 1
ATOM 715 C C . GLY A 1 91 ? -0.449 -4.096 -7.877 1.00 78.25 91 GLY A C 1
ATOM 716 O O . GLY A 1 91 ? -0.480 -4.082 -6.647 1.00 78.25 91 GLY A O 1
ATOM 717 N N . GLN A 1 92 ? -1.408 -3.535 -8.623 1.00 79.81 92 GLN A N 1
ATOM 718 C CA . GLN A 1 92 ? -2.583 -2.862 -8.060 1.00 79.81 92 GLN A CA 1
ATOM 719 C C . GLN A 1 92 ? -3.449 -3.803 -7.211 1.00 79.81 92 GLN A C 1
ATOM 721 O O . GLN A 1 92 ? -3.818 -3.443 -6.095 1.00 79.81 92 GLN A O 1
ATOM 726 N N . ARG A 1 93 ? -3.716 -5.031 -7.677 1.00 86.25 93 ARG A N 1
ATOM 727 C CA . ARG A 1 93 ? -4.486 -6.022 -6.900 1.00 86.25 93 ARG A CA 1
ATOM 728 C C . ARG A 1 93 ? -3.791 -6.415 -5.598 1.00 86.25 93 ARG A C 1
ATOM 730 O O . ARG A 1 93 ? -4.447 -6.505 -4.564 1.00 86.25 93 ARG A O 1
ATOM 737 N N . VAL A 1 94 ? -2.476 -6.639 -5.639 1.00 87.62 94 VAL A N 1
ATOM 738 C CA . VAL A 1 94 ? -1.690 -6.958 -4.434 1.00 87.62 94 VAL A CA 1
ATOM 739 C C . VAL A 1 94 ? -1.731 -5.793 -3.443 1.00 87.62 94 VAL A C 1
ATOM 741 O O . VAL A 1 94 ? -1.950 -6.011 -2.253 1.00 87.62 94 VAL A O 1
ATOM 744 N N . MET A 1 95 ? -1.588 -4.558 -3.934 1.00 88.69 95 MET A N 1
ATOM 745 C CA . MET A 1 95 ? -1.663 -3.354 -3.107 1.00 88.69 95 MET A CA 1
ATOM 746 C C . MET A 1 95 ? -3.032 -3.191 -2.444 1.00 88.69 95 MET A C 1
ATOM 748 O O . MET A 1 95 ? -3.120 -2.946 -1.243 1.00 88.69 95 MET A O 1
ATOM 752 N N . GLN A 1 96 ? -4.103 -3.368 -3.218 1.00 92.31 96 GLN A N 1
ATOM 753 C CA . GLN A 1 96 ? -5.470 -3.295 -2.715 1.00 92.31 96 GLN A CA 1
ATOM 754 C C . GLN A 1 96 ? -5.720 -4.343 -1.627 1.00 92.31 96 GLN A C 1
ATOM 756 O O . GLN A 1 96 ? -6.280 -4.007 -0.587 1.00 92.31 96 GLN A O 1
ATOM 761 N N . GLY A 1 97 ? -5.254 -5.581 -1.828 1.00 94.88 97 GLY A N 1
ATOM 762 C CA . GLY A 1 97 ? -5.344 -6.637 -0.819 1.00 94.88 97 GLY A CA 1
ATOM 763 C C . GLY A 1 97 ? -4.611 -6.282 0.476 1.00 94.88 97 GLY A C 1
ATOM 764 O O . GLY A 1 97 ? -5.189 -6.404 1.552 1.00 94.88 97 GLY A O 1
ATOM 765 N N . LEU A 1 98 ? -3.378 -5.770 0.375 1.00 94.50 98 LEU A N 1
ATOM 766 C CA . LEU A 1 98 ? -2.596 -5.335 1.535 1.00 94.50 98 LEU A CA 1
ATOM 767 C C . LEU A 1 98 ? -3.319 -4.237 2.328 1.00 94.50 98 LEU A C 1
ATOM 769 O O . LEU A 1 98 ? -3.475 -4.361 3.539 1.00 94.50 98 LEU A O 1
ATOM 773 N N . VAL A 1 99 ? -3.767 -3.169 1.660 1.00 96.38 99 VAL A N 1
ATOM 774 C CA . VAL A 1 99 ? -4.428 -2.045 2.343 1.00 96.38 99 VAL A CA 1
ATOM 775 C C . VAL A 1 99 ? -5.775 -2.461 2.928 1.00 96.38 99 VAL A C 1
ATOM 777 O O . VAL A 1 99 ? -6.081 -2.074 4.051 1.00 96.38 99 VAL A O 1
ATOM 780 N N . ARG A 1 100 ? -6.555 -3.292 2.227 1.00 97.44 100 ARG A N 1
ATOM 781 C CA . ARG A 1 100 ? -7.806 -3.860 2.753 1.00 97.44 100 ARG A CA 1
ATOM 782 C C . ARG A 1 100 ? -7.579 -4.590 4.072 1.00 97.44 100 ARG A C 1
ATOM 784 O O . ARG A 1 100 ? -8.319 -4.360 5.027 1.00 97.44 100 ARG A O 1
ATOM 791 N N . ASP A 1 101 ? -6.574 -5.460 4.126 1.00 97.12 101 ASP A N 1
ATOM 792 C CA . ASP A 1 101 ? -6.294 -6.256 5.321 1.00 97.12 101 ASP A CA 1
ATOM 793 C C . ASP A 1 101 ? -5.882 -5.349 6.494 1.00 97.12 101 ASP A C 1
ATOM 795 O O . ASP A 1 101 ? -6.384 -5.514 7.605 1.00 97.12 101 ASP A O 1
ATOM 799 N N . LEU A 1 102 ? -5.073 -4.315 6.232 1.00 97.12 102 LEU A N 1
ATOM 800 C CA . LEU A 1 102 ? -4.688 -3.311 7.233 1.00 97.12 102 LEU A CA 1
ATOM 801 C C . LEU A 1 102 ? -5.871 -2.479 7.736 1.00 97.12 102 LEU A C 1
ATOM 803 O O . LEU A 1 102 ? -5.979 -2.226 8.933 1.00 97.12 102 LEU A O 1
ATOM 807 N N . VAL A 1 103 ? -6.773 -2.068 6.843 1.00 97.62 103 VAL A N 1
ATOM 808 C CA . VAL A 1 103 ? -8.005 -1.363 7.220 1.00 97.62 103 VAL A CA 1
ATOM 809 C C . VAL A 1 103 ? -8.873 -2.255 8.104 1.00 97.62 103 VAL A C 1
ATOM 811 O O . VAL A 1 103 ? -9.363 -1.802 9.136 1.00 97.62 103 VAL A O 1
ATOM 814 N N . ALA A 1 104 ? -9.032 -3.531 7.744 1.00 97.56 104 ALA A N 1
ATOM 815 C CA . ALA A 1 104 ? -9.800 -4.481 8.539 1.00 97.56 104 ALA A CA 1
ATOM 816 C C . ALA A 1 104 ? -9.176 -4.717 9.927 1.00 97.56 104 ALA A C 1
ATOM 818 O O . ALA A 1 104 ? -9.904 -4.814 10.916 1.00 97.56 104 ALA A O 1
ATOM 819 N N . GLU A 1 105 ? -7.846 -4.801 10.024 1.00 96.31 105 GLU A N 1
ATOM 820 C CA . GLU A 1 105 ? -7.131 -4.885 11.304 1.00 96.31 105 GLU A CA 1
ATOM 821 C C . GLU A 1 105 ? -7.320 -3.622 12.153 1.00 96.31 105 GLU A C 1
ATOM 823 O O . GLU A 1 105 ? -7.667 -3.719 13.332 1.00 96.31 105 GLU A O 1
ATOM 828 N N . ALA A 1 106 ? -7.154 -2.440 11.558 1.00 96.25 106 ALA A N 1
ATOM 829 C CA . ALA A 1 106 ? -7.321 -1.166 12.249 1.00 96.25 106 ALA A CA 1
ATOM 830 C C . ALA A 1 106 ? -8.767 -0.950 12.730 1.00 96.25 106 ALA A C 1
ATOM 832 O O . ALA A 1 106 ? -8.975 -0.463 13.842 1.00 96.25 106 ALA A O 1
ATOM 833 N N . ALA A 1 107 ? -9.766 -1.353 11.937 1.00 96.81 107 ALA A N 1
ATOM 834 C CA . ALA A 1 107 ? -11.176 -1.267 12.313 1.00 96.81 107 ALA A CA 1
ATOM 835 C C . ALA A 1 107 ? -11.493 -2.195 13.496 1.00 96.81 107 ALA A C 1
ATOM 837 O O . ALA A 1 107 ? -12.093 -1.765 14.477 1.00 96.81 107 ALA A O 1
ATOM 838 N N . LYS A 1 108 ? -11.002 -3.444 13.472 1.00 96.19 108 LYS A N 1
ATOM 839 C CA . LYS A 1 108 ? -11.139 -4.387 14.602 1.00 96.19 108 LYS A CA 1
ATOM 840 C C . LYS A 1 108 ? -10.488 -3.874 15.886 1.00 96.19 108 LYS A C 1
ATOM 842 O O . LYS A 1 108 ? -10.976 -4.168 16.972 1.00 96.19 108 LYS A O 1
ATOM 847 N N . ALA A 1 109 ? -9.394 -3.126 15.766 1.00 95.38 109 ALA A N 1
ATOM 848 C CA . ALA A 1 109 ? -8.725 -2.480 16.891 1.00 95.38 109 ALA A CA 1
ATOM 849 C C . ALA A 1 109 ? -9.434 -1.196 17.375 1.00 95.38 109 ALA A C 1
ATOM 851 O O . ALA A 1 109 ? -8.980 -0.585 18.339 1.00 95.38 109 ALA A O 1
ATOM 852 N N . GLY A 1 110 ? -10.516 -0.765 16.713 1.00 95.62 110 GLY A N 1
ATOM 853 C CA . GLY A 1 110 ? -11.223 0.483 17.014 1.00 95.62 110 GLY A CA 1
ATOM 854 C C . GLY A 1 110 ? -10.436 1.746 16.648 1.00 95.62 110 GLY A C 1
ATOM 855 O O . GLY A 1 110 ? -10.743 2.827 17.143 1.00 95.62 110 GLY A O 1
ATOM 856 N N . ALA A 1 111 ? -9.398 1.622 15.816 1.00 94.94 111 ALA A N 1
ATOM 857 C CA . ALA A 1 111 ? -8.520 2.730 15.448 1.00 94.94 111 ALA A CA 1
ATOM 858 C C . ALA A 1 111 ? -9.048 3.568 14.274 1.00 94.94 111 ALA A C 1
ATOM 860 O O . ALA A 1 111 ? -8.652 4.723 14.114 1.00 94.94 111 ALA A O 1
ATOM 861 N N . VAL A 1 112 ? -9.923 2.989 13.452 1.00 94.31 112 VAL A N 1
ATOM 862 C CA . VAL A 1 112 ? -10.585 3.650 12.323 1.00 94.31 112 VAL A CA 1
ATOM 863 C C . VAL A 1 112 ? -12.072 3.308 12.318 1.00 94.31 112 VAL A C 1
ATOM 865 O O . VAL A 1 112 ? -12.513 2.400 13.020 1.00 94.31 112 VAL A O 1
ATOM 868 N N . ARG A 1 113 ? -12.834 4.048 11.512 1.00 93.38 113 ARG A N 1
ATOM 869 C CA . ARG A 1 113 ? -14.259 3.802 11.269 1.00 93.38 113 ARG A CA 1
ATOM 870 C C . ARG A 1 113 ? -14.510 2.378 10.749 1.00 93.38 113 ARG A C 1
ATOM 872 O O . ARG A 1 113 ? -13.715 1.867 9.961 1.00 93.38 113 ARG A O 1
ATOM 879 N N . ASP A 1 114 ? -15.625 1.779 11.150 1.00 95.75 114 ASP A N 1
ATOM 880 C CA . ASP A 1 114 ? -16.054 0.425 10.771 1.00 95.75 114 ASP A CA 1
ATOM 881 C C . ASP A 1 114 ? -17.403 0.400 10.024 1.00 95.75 114 ASP A C 1
ATOM 883 O O . ASP A 1 114 ? -17.891 -0.662 9.644 1.00 95.75 114 ASP A O 1
ATOM 887 N N . ASP A 1 115 ? -17.982 1.571 9.753 1.00 96.44 115 ASP A N 1
ATOM 888 C CA . ASP A 1 115 ? -19.241 1.755 9.024 1.00 96.44 115 ASP A CA 1
ATOM 889 C C . ASP A 1 115 ? -19.088 1.675 7.491 1.00 96.44 115 ASP A C 1
ATOM 891 O O . ASP A 1 115 ? -20.075 1.776 6.763 1.00 96.44 115 ASP A O 1
ATOM 895 N N . VAL A 1 116 ? -17.862 1.479 6.992 1.00 95.56 116 VAL A N 1
ATOM 896 C CA . VAL A 1 116 ? -17.531 1.306 5.569 1.00 95.56 116 VAL A CA 1
ATOM 897 C C . VAL A 1 116 ? -16.786 -0.012 5.382 1.00 95.56 116 VAL A C 1
ATOM 899 O O . VAL A 1 116 ? -15.917 -0.364 6.182 1.00 95.56 116 VAL A O 1
ATOM 902 N N . ALA A 1 117 ? -17.096 -0.739 4.306 1.00 96.62 117 ALA A N 1
ATOM 903 C CA . ALA A 1 117 ? -16.422 -1.995 4.000 1.00 96.62 117 ALA A CA 1
ATOM 904 C C . ALA A 1 117 ? -14.905 -1.773 3.794 1.00 96.62 117 ALA A C 1
ATOM 906 O O . ALA A 1 117 ? -14.522 -0.851 3.066 1.00 96.62 117 ALA A O 1
ATOM 907 N N . PRO A 1 118 ? -14.023 -2.625 4.357 1.00 96.56 118 PRO A N 1
ATOM 908 C CA . PRO A 1 118 ? -12.575 -2.462 4.215 1.00 96.56 118 PRO A CA 1
ATOM 909 C C . PRO A 1 118 ? -12.085 -2.398 2.765 1.00 96.56 118 PRO A C 1
ATOM 911 O O . PRO A 1 118 ? -11.180 -1.625 2.463 1.00 96.56 118 PRO A O 1
ATOM 914 N N . ASP A 1 119 ? -12.700 -3.170 1.862 1.00 95.31 119 ASP A N 1
ATOM 915 C CA . ASP A 1 119 ? -12.396 -3.142 0.426 1.00 95.31 119 ASP A CA 1
ATOM 916 C C . ASP A 1 119 ? -12.648 -1.761 -0.192 1.00 95.31 119 ASP A C 1
ATOM 918 O O . ASP A 1 119 ? -11.813 -1.242 -0.931 1.00 95.31 119 ASP A O 1
ATOM 922 N N . GLU A 1 120 ? -13.788 -1.152 0.137 1.00 96.19 120 GLU A N 1
ATOM 923 C CA . GLU A 1 120 ? -14.193 0.151 -0.387 1.00 96.19 120 GLU A CA 1
ATOM 924 C C . GLU A 1 120 ? -13.274 1.257 0.133 1.00 96.19 120 GLU A C 1
ATOM 926 O O . GLU A 1 120 ? -12.776 2.075 -0.646 1.00 96.19 120 GLU A O 1
ATOM 931 N N . LEU A 1 121 ? -12.982 1.245 1.437 1.00 95.44 121 LEU A N 1
ATOM 932 C CA . LEU A 1 121 ? -12.101 2.239 2.040 1.00 95.44 121 LEU A CA 1
ATOM 933 C C . LEU A 1 121 ? -10.660 2.102 1.523 1.00 95.44 121 LEU A C 1
ATOM 935 O O . LEU A 1 121 ? -10.009 3.111 1.253 1.00 95.44 121 LEU A O 1
ATOM 939 N N . ALA A 1 122 ? -10.176 0.876 1.307 1.00 95.88 122 ALA A N 1
ATOM 940 C CA . ALA A 1 122 ? -8.866 0.634 0.707 1.00 95.88 122 ALA A CA 1
ATOM 941 C C . ALA A 1 122 ? -8.778 1.179 -0.725 1.00 95.88 122 ALA A C 1
ATOM 943 O O . ALA A 1 122 ? -7.831 1.900 -1.052 1.00 95.88 122 ALA A O 1
ATOM 944 N N . THR A 1 123 ? -9.775 0.890 -1.570 1.00 94.94 123 THR A N 1
ATOM 945 C CA . THR A 1 123 ? -9.849 1.442 -2.930 1.00 94.94 123 THR A CA 1
ATOM 946 C C . THR A 1 123 ? -9.882 2.967 -2.908 1.00 9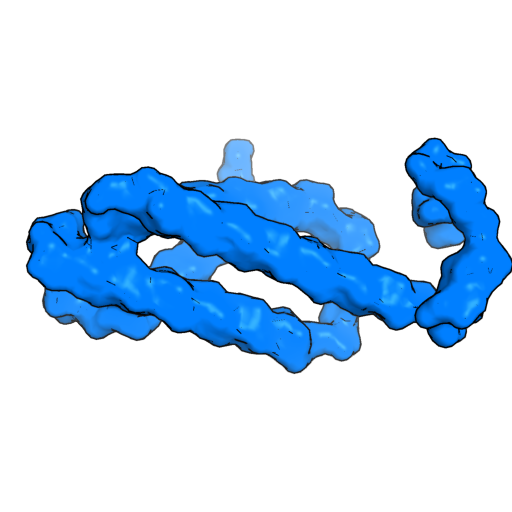4.94 123 THR A C 1
ATOM 948 O O . THR A 1 123 ? -9.132 3.607 -3.648 1.00 94.94 123 THR A O 1
ATOM 951 N N . TYR A 1 124 ? -10.698 3.555 -2.031 1.00 94.88 124 TYR A N 1
ATOM 952 C CA . TYR A 1 124 ? -10.772 5.002 -1.862 1.00 94.88 124 TYR A CA 1
ATOM 953 C C . TYR A 1 124 ? -9.405 5.604 -1.505 1.00 94.88 124 TYR A C 1
ATOM 955 O O . TYR A 1 124 ? -8.948 6.524 -2.185 1.00 94.88 124 TYR A O 1
ATOM 963 N N . CYS A 1 125 ? -8.718 5.068 -0.490 1.00 94.62 125 CYS A N 1
ATOM 964 C CA . CYS A 1 125 ? -7.407 5.558 -0.060 1.00 94.62 125 CYS A CA 1
ATOM 965 C C . CYS A 1 125 ? -6.367 5.490 -1.185 1.00 94.62 125 CYS A C 1
ATOM 967 O O . CYS A 1 125 ? -5.649 6.462 -1.420 1.00 94.62 125 CYS A O 1
ATOM 969 N N . LEU A 1 126 ? -6.296 4.368 -1.907 1.00 92.75 126 LEU A N 1
ATOM 970 C CA . LEU A 1 126 ? -5.330 4.192 -2.992 1.00 92.75 126 LEU A CA 1
ATOM 971 C C . LEU A 1 126 ? -5.581 5.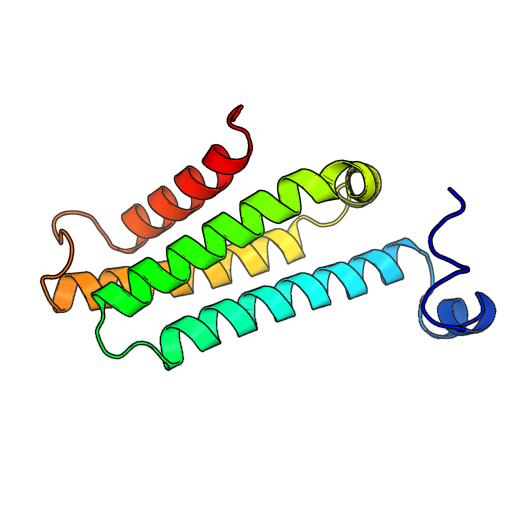157 -4.154 1.00 92.75 126 LEU A C 1
ATOM 973 O 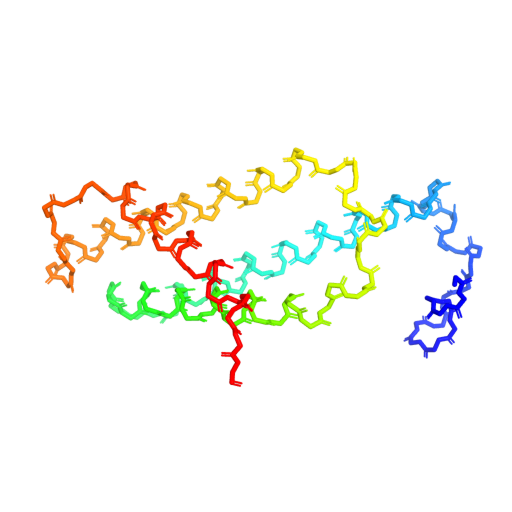O . LEU A 1 126 ? -4.626 5.743 -4.671 1.00 92.75 126 LEU A O 1
ATOM 977 N N . HIS A 1 127 ? -6.843 5.361 -4.538 1.00 91.75 127 HIS A N 1
ATOM 978 C CA . HIS A 1 127 ? -7.207 6.334 -5.567 1.00 91.75 127 HIS A CA 1
ATOM 979 C C . HIS A 1 127 ? -6.920 7.769 -5.124 1.00 91.75 127 HIS A C 1
ATOM 981 O O . HIS A 1 127 ? -6.332 8.531 -5.889 1.00 91.75 127 HIS A O 1
ATOM 987 N N . ALA A 1 128 ? -7.275 8.130 -3.889 1.00 93.69 128 ALA A N 1
ATOM 988 C CA . ALA A 1 128 ? -7.036 9.465 -3.354 1.00 93.69 128 ALA A CA 1
ATOM 989 C C . ALA A 1 128 ? -5.537 9.803 -3.324 1.00 93.69 128 ALA A C 1
ATOM 991 O O . ALA A 1 128 ? -5.133 10.858 -3.809 1.00 93.69 128 ALA A O 1
ATOM 992 N N . LEU A 1 129 ? -4.697 8.889 -2.828 1.00 91.62 129 LEU A N 1
ATOM 993 C CA . LEU A 1 129 ? -3.244 9.085 -2.775 1.00 91.62 129 LEU A CA 1
ATOM 994 C C . LEU A 1 129 ? -2.601 9.077 -4.165 1.00 91.62 129 LEU A C 1
ATOM 996 O O . LEU A 1 129 ? -1.690 9.860 -4.424 1.00 91.62 129 LEU A O 1
ATOM 1000 N N . SER A 1 130 ? -3.090 8.234 -5.081 1.00 86.12 130 SER A N 1
ATOM 1001 C CA . SER A 1 130 ? -2.620 8.257 -6.467 1.00 86.12 130 SER A CA 1
ATOM 1002 C C . SER A 1 130 ? -2.974 9.568 -7.164 1.00 86.12 130 SER A C 1
ATOM 1004 O O . SER A 1 130 ? -2.160 10.057 -7.933 1.00 86.12 130 SER A O 1
ATOM 1006 N N . ALA A 1 131 ? -4.156 10.137 -6.919 1.00 87.00 131 ALA A N 1
ATOM 1007 C CA . ALA A 1 131 ? -4.557 11.419 -7.497 1.00 87.00 131 ALA A CA 1
ATOM 1008 C C . ALA A 1 131 ? -3.809 12.600 -6.856 1.00 87.00 131 ALA A C 1
ATOM 1010 O O . ALA A 1 131 ? -3.494 13.579 -7.529 1.00 87.00 131 ALA A O 1
ATOM 1011 N N . ALA A 1 132 ? -3.473 12.499 -5.566 1.00 87.50 132 ALA A N 1
ATOM 1012 C CA . ALA A 1 132 ? -2.763 13.549 -4.841 1.00 87.50 132 ALA A CA 1
ATOM 1013 C C . ALA A 1 132 ? -1.381 13.869 -5.437 1.00 87.50 132 ALA A C 1
ATOM 1015 O O . ALA A 1 132 ? -0.921 15.003 -5.323 1.00 87.50 132 ALA A O 1
ATOM 1016 N N . ARG A 1 133 ? -0.733 12.911 -6.117 1.00 82.50 133 ARG A N 1
ATOM 1017 C CA . ARG A 1 133 ? 0.564 13.142 -6.779 1.00 82.50 133 ARG A CA 1
ATOM 1018 C C . ARG A 1 133 ? 0.488 14.179 -7.903 1.00 82.50 133 ARG A C 1
ATOM 1020 O O . ARG A 1 133 ? 1.495 14.809 -8.204 1.00 82.50 133 ARG A O 1
ATOM 1027 N N . ASP A 1 134 ? -0.683 14.356 -8.515 1.00 78.00 134 ASP A N 1
ATOM 1028 C CA . ASP A 1 134 ? -0.875 15.248 -9.661 1.00 78.00 134 ASP A CA 1
ATOM 1029 C C . ASP A 1 134 ? -1.207 16.685 -9.229 1.00 78.00 134 ASP A C 1
ATOM 1031 O O . ASP A 1 134 ? -1.218 17.599 -10.058 1.00 78.00 134 ASP A O 1
ATOM 1035 N N . LEU A 1 135 ? -1.418 16.916 -7.928 1.00 78.19 135 LEU A N 1
ATOM 1036 C CA . LEU A 1 135 ? -1.701 18.241 -7.394 1.00 78.19 135 LEU A CA 1
ATOM 1037 C C . LEU A 1 135 ? -0.476 19.174 -7.519 1.00 78.19 135 LEU A C 1
ATOM 1039 O O . LEU A 1 135 ? 0.673 18.754 -7.323 1.00 78.19 135 LEU A O 1
ATOM 1043 N N . PRO A 1 136 ? -0.686 20.456 -7.865 1.00 69.06 136 PRO A N 1
ATOM 1044 C CA . PRO A 1 136 ? 0.358 21.467 -7.768 1.00 69.06 136 PRO A CA 1
ATOM 1045 C C . PRO A 1 136 ? 0.702 21.719 -6.291 1.00 69.06 136 PRO A C 1
ATOM 1047 O O . PRO A 1 136 ? -0.193 21.817 -5.453 1.00 69.06 136 PRO A O 1
ATOM 1050 N N . THR A 1 137 ? 2.001 21.784 -5.995 1.00 63.06 137 THR A N 1
ATOM 1051 C CA . THR A 1 137 ? 2.559 22.173 -4.687 1.00 63.06 137 THR A CA 1
ATOM 1052 C C . THR A 1 137 ? 2.685 23.678 -4.573 1.00 63.06 137 THR A C 1
ATOM 1054 O O . THR A 1 137 ? 3.152 24.269 -5.575 1.00 63.06 137 THR A O 1
#

Sequence (137 aa):
MSSIAEEETGTGRATLYKYFSDVESILAAWHERQIALHLRELTGIRDRAVDARERLEGVLSAYASIQHHLRSAHATELAAHIHRGDQVAHGQRVMQGLVRDLVAEAAKAGAVRDDVAPDELATYCLHALSAARDLPT

pLDDT: mean 79.53, std 17.08, range [39.03, 97.62]

Mean predicted aligned error: 9.25 Å

Radius of gyration: 18.16 Å; Cα contacts (8 Å, |Δi|>4): 79; chains: 1; bounding box: 50×34×44 Å

Solvent-accessible surface area (backbone atoms only — not comparable to full-atom values): 7948 Å² total; per-residue (Å²): 145,88,79,89,73,80,86,87,73,92,61,54,70,71,62,55,56,72,78,26,97,45,71,65,55,50,52,49,56,50,49,53,50,50,53,54,49,52,52,51,50,41,52,53,45,40,75,67,41,89,48,49,51,56,20,40,53,49,34,54,51,51,51,38,51,52,39,44,54,48,58,74,52,50,88,74,45,70,86,67,64,86,82,48,68,67,64,55,51,49,55,49,52,54,49,44,52,54,44,16,52,35,45,46,47,12,26,74,70,67,67,44,80,72,92,58,58,35,63,58,54,25,52,50,52,54,52,52,42,58,54,56,44,75,54,88,131

Foldseek 3Di:
DPDPADDDDPQHPVNVCVVDVDPLRVVVVVVLVVLVVLVVVLVVQLVPDDALLSNLVSSLVSLLVVLLVVLVVVVPCPVNPPPDPPSVVVSVVVQLVVNLVSQVRCVVVVNDDPPDRSSVVSVVSNVVSNVVSVDDD

Nearest PDB structures (foldseek):
  5gp9-assembly1_A  TM=7.473E-01  e=9.813E-03  Halalkalibacterium halodurans C-125
  5gpa-assembly1_A  TM=7.072E-01  e=8.836E-03  Halalkalibacterium halodurans C-125
  3dcf-assembly1_B  TM=7.920E-01  e=2.523E-02  Thermobifida fusca YX
  6en8-assembly1_C  TM=7.533E-01  e=8.883E-02  Sulfolobus acidocaldarius DSM 639
  6en8-assembly1_E  TM=7.144E-01  e=2.167E-01  Sulfolobus acidocaldarius DSM 639

Secondary structure (DSSP, 8-state):
---SSSSSS---HHHHHHH-SSHHHHHHHHHHHHHHHHHHHHHHHHHH-SSHHHHHHHHHHHHHHHHHHHHHHHHHHTTTGGG-HHHHHHHHHHHHHHHHHHHHHHHHTTSS--SS-HHHHHHHHHHHHHHHTTS--